Protein AF-A0A952B5I6-F1 (afdb_monomer)

Structure (mmCIF, N/CA/C/O backbone):
data_AF-A0A952B5I6-F1
#
_entry.id   AF-A0A952B5I6-F1
#
loop_
_atom_site.group_PDB
_atom_site.id
_atom_site.type_symbol
_atom_site.label_atom_id
_atom_site.label_alt_id
_atom_site.label_comp_id
_atom_site.label_asym_id
_atom_site.label_entity_id
_atom_site.label_seq_id
_atom_site.pdbx_PDB_ins_code
_atom_site.Cartn_x
_atom_site.Cartn_y
_atom_site.Cartn_z
_atom_site.occupancy
_atom_site.B_iso_or_equiv
_atom_site.auth_seq_id
_atom_site.auth_comp_id
_atom_site.auth_asym_id
_atom_site.auth_atom_id
_atom_site.pdbx_PDB_model_num
ATOM 1 N N . MET A 1 1 ? 5.512 -21.374 -27.614 1.00 39.19 1 MET A N 1
ATOM 2 C CA . MET A 1 1 ? 6.146 -20.316 -28.437 1.00 39.19 1 MET A CA 1
ATOM 3 C C . MET A 1 1 ? 6.353 -19.078 -27.567 1.00 39.19 1 MET A C 1
ATOM 5 O O . MET A 1 1 ? 5.392 -18.617 -26.970 1.00 39.19 1 MET A O 1
ATOM 9 N N . LYS A 1 2 ? 7.598 -18.622 -27.364 1.00 44.91 2 LYS A N 1
ATOM 10 C CA . LYS A 1 2 ? 7.983 -17.785 -26.204 1.00 44.91 2 LYS A CA 1
ATOM 11 C C . LYS A 1 2 ? 8.031 -16.264 -26.428 1.00 44.91 2 LYS A C 1
ATOM 13 O O . LYS A 1 2 ? 8.343 -15.566 -25.478 1.00 44.91 2 LYS A O 1
ATOM 18 N N . ASN A 1 3 ? 7.702 -15.723 -27.604 1.00 53.19 3 ASN A N 1
ATOM 19 C CA . ASN A 1 3 ? 7.709 -14.267 -27.825 1.00 53.19 3 ASN A CA 1
ATOM 20 C C . ASN A 1 3 ? 6.705 -13.855 -28.917 1.00 53.19 3 ASN A C 1
ATOM 22 O O . ASN A 1 3 ? 6.995 -14.010 -30.098 1.00 53.19 3 ASN A O 1
ATOM 26 N N . ASN A 1 4 ? 5.555 -13.278 -28.545 1.00 66.81 4 ASN A N 1
ATOM 27 C CA . ASN A 1 4 ? 4.590 -12.673 -29.484 1.00 66.81 4 ASN A CA 1
ATOM 28 C C . ASN A 1 4 ? 5.089 -11.324 -30.044 1.00 66.81 4 ASN A C 1
ATOM 30 O O . ASN A 1 4 ? 4.400 -10.306 -29.943 1.00 66.81 4 ASN A O 1
ATOM 34 N N . ARG A 1 5 ? 6.316 -11.283 -30.561 1.00 70.44 5 ARG A N 1
ATOM 35 C CA . ARG A 1 5 ? 6.927 -10.080 -31.126 1.00 70.44 5 ARG A CA 1
ATOM 36 C C . ARG A 1 5 ? 6.991 -10.221 -32.638 1.00 70.44 5 ARG A C 1
ATOM 38 O O . ARG A 1 5 ? 7.543 -11.203 -33.123 1.00 70.44 5 ARG A O 1
ATOM 45 N N . VAL A 1 6 ? 6.487 -9.226 -33.355 1.00 78.00 6 VAL A N 1
ATOM 46 C CA . VAL A 1 6 ? 6.581 -9.140 -34.817 1.00 78.00 6 VAL A CA 1
ATOM 47 C C . VAL A 1 6 ? 7.398 -7.901 -35.166 1.00 78.00 6 VAL A C 1
ATOM 49 O O . VAL A 1 6 ? 7.224 -6.849 -34.547 1.00 78.00 6 VAL A O 1
ATOM 52 N N . VAL A 1 7 ? 8.333 -8.042 -36.105 1.00 78.44 7 VAL A N 1
ATOM 53 C CA . VAL A 1 7 ? 9.185 -6.948 -36.584 1.00 78.44 7 VAL A CA 1
ATOM 54 C C . VAL A 1 7 ? 8.857 -6.703 -38.047 1.00 78.44 7 VAL A C 1
ATOM 56 O O . VAL A 1 7 ? 8.956 -7.617 -38.860 1.00 78.44 7 VAL A O 1
ATOM 59 N N . PHE A 1 8 ? 8.484 -5.471 -38.373 1.00 78.62 8 PHE A N 1
ATOM 60 C CA . PHE A 1 8 ? 8.186 -5.042 -39.731 1.00 78.62 8 PHE A CA 1
ATOM 61 C C . PHE A 1 8 ? 9.302 -4.136 -40.248 1.00 78.62 8 PHE A C 1
ATOM 63 O O . PHE A 1 8 ? 9.718 -3.198 -39.562 1.00 78.62 8 PHE A O 1
ATOM 70 N N . SER A 1 9 ? 9.767 -4.397 -41.468 1.00 78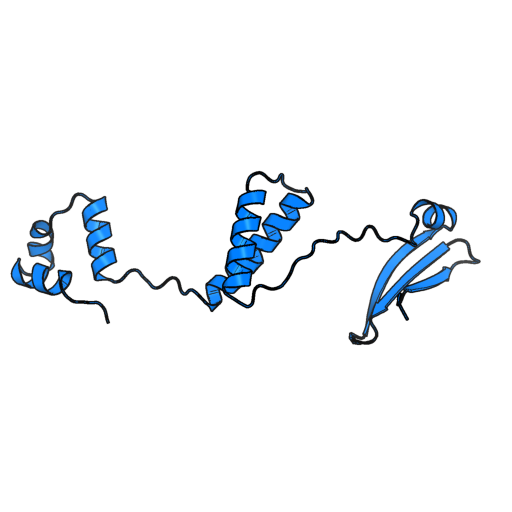.62 9 SER A N 1
ATOM 71 C CA . SER A 1 9 ? 10.603 -3.462 -42.221 1.00 78.62 9 SER A CA 1
ATOM 72 C C . SER A 1 9 ? 9.710 -2.455 -42.937 1.00 78.62 9 SER A C 1
ATOM 74 O O . SER A 1 9 ? 8.804 -2.852 -43.665 1.00 78.62 9 SER A O 1
ATOM 76 N N . ILE A 1 10 ? 9.967 -1.160 -42.753 1.00 78.56 10 ILE A N 1
ATOM 77 C CA . ILE A 1 10 ? 9.159 -0.089 -43.358 1.00 78.56 10 ILE A CA 1
ATOM 78 C C . ILE A 1 10 ? 10.055 0.914 -44.098 1.00 78.56 10 ILE A C 1
ATOM 80 O O . ILE A 1 10 ? 11.230 1.068 -43.756 1.00 78.56 10 ILE A O 1
ATOM 84 N N . LYS A 1 11 ? 9.496 1.559 -45.136 1.00 71.00 11 LYS A N 1
ATOM 85 C CA . LYS A 1 11 ? 10.179 2.498 -46.051 1.00 71.00 11 LYS A CA 1
ATOM 86 C C . LYS A 1 11 ? 11.470 1.907 -46.638 1.00 71.00 11 LYS A C 1
ATOM 88 O O . LYS A 1 11 ? 12.564 2.255 -46.214 1.00 71.00 11 LYS A O 1
ATOM 93 N N . SER A 1 12 ? 11.336 0.972 -47.585 1.00 74.62 12 SER A N 1
ATOM 94 C CA . SER A 1 12 ? 12.469 0.313 -48.265 1.00 74.62 12 SER A CA 1
ATOM 95 C C . SER A 1 12 ? 13.559 -0.185 -47.304 1.00 74.62 12 SER A C 1
ATOM 97 O O . SER A 1 12 ? 14.752 0.008 -47.527 1.00 74.62 12 SER A O 1
ATOM 99 N N . ASN A 1 13 ? 13.137 -0.814 -46.202 1.00 71.69 13 ASN A N 1
ATOM 100 C CA . ASN A 1 13 ? 14.014 -1.380 -45.177 1.00 71.69 13 ASN A CA 1
ATOM 101 C C . ASN A 1 13 ? 14.790 -0.363 -44.313 1.00 71.69 13 ASN A C 1
ATOM 103 O O . ASN A 1 13 ? 15.537 -0.796 -43.435 1.00 71.69 13 ASN A O 1
ATOM 107 N N . SER A 1 14 ? 14.590 0.947 -44.492 1.00 67.06 14 SER A N 1
ATOM 108 C CA . SER A 1 14 ? 15.298 1.988 -43.733 1.00 67.06 14 SER A CA 1
ATOM 109 C C . SER A 1 14 ? 14.882 2.058 -42.259 1.00 67.06 14 SER A C 1
ATOM 111 O O . SER A 1 14 ? 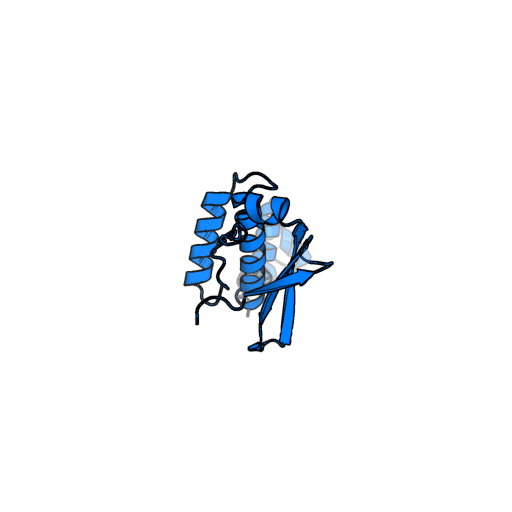15.670 2.507 -41.431 1.00 67.06 14 SER A O 1
ATOM 113 N N . TYR A 1 15 ? 13.680 1.582 -41.915 1.00 73.12 15 TYR A N 1
ATOM 114 C CA . TYR A 1 15 ? 13.140 1.614 -40.554 1.00 73.12 15 TYR A CA 1
ATOM 115 C C . TYR A 1 15 ? 12.614 0.242 -40.109 1.00 73.12 15 TYR A C 1
ATOM 117 O O . TYR A 1 15 ? 12.348 -0.659 -40.915 1.00 73.12 15 TYR A O 1
ATOM 125 N N . ARG A 1 16 ? 12.468 0.079 -38.795 1.00 79.44 16 ARG A N 1
ATOM 126 C CA . ARG A 1 16 ? 11.904 -1.080 -38.108 1.00 79.44 16 ARG A CA 1
ATOM 127 C C . ARG A 1 16 ? 10.756 -0.630 -37.219 1.00 79.44 16 ARG A C 1
ATOM 129 O O . ARG A 1 16 ? 10.924 0.270 -36.402 1.00 79.44 16 ARG A O 1
ATOM 136 N N . LEU A 1 17 ? 9.621 -1.305 -37.350 1.00 80.94 17 LEU A N 1
ATOM 137 C CA . LEU A 1 17 ? 8.507 -1.238 -36.413 1.00 80.94 17 LEU A CA 1
ATOM 138 C C . LEU A 1 17 ? 8.469 -2.553 -35.634 1.00 80.94 17 LEU A C 1
ATOM 140 O O . LEU A 1 17 ? 8.321 -3.625 -36.219 1.00 80.94 17 LEU A O 1
ATOM 144 N N . VAL A 1 18 ? 8.600 -2.478 -34.313 1.00 80.62 18 VAL A N 1
ATOM 145 C CA . VAL A 1 18 ? 8.526 -3.649 -33.434 1.00 80.62 18 VAL A CA 1
ATOM 146 C C . VAL A 1 18 ? 7.219 -3.593 -32.674 1.00 80.62 18 VAL A C 1
ATOM 148 O O . VAL A 1 18 ? 6.989 -2.662 -31.902 1.00 80.62 18 VAL A O 1
ATOM 151 N N . VAL A 1 19 ? 6.388 -4.616 -32.835 1.00 81.75 19 VAL A N 1
ATOM 152 C CA . VAL A 1 19 ? 5.123 -4.729 -32.109 1.00 81.75 19 VAL A CA 1
ATOM 153 C C . VAL A 1 19 ? 5.095 -5.980 -31.249 1.00 81.75 19 VAL A C 1
ATOM 155 O O . VAL A 1 19 ? 5.674 -7.012 -31.595 1.00 81.75 19 VAL A O 1
ATOM 158 N N . ALA A 1 20 ? 4.406 -5.897 -30.114 1.00 79.75 20 ALA A N 1
ATOM 159 C CA . ALA A 1 20 ? 3.990 -7.071 -29.361 1.00 79.75 20 ALA A CA 1
ATOM 160 C C . ALA A 1 20 ? 2.480 -7.245 -29.465 1.00 79.75 20 ALA A C 1
ATOM 162 O O . ALA A 1 20 ? 1.726 -6.352 -29.084 1.00 79.75 20 ALA A O 1
ATOM 163 N N . ILE A 1 21 ? 2.057 -8.416 -29.935 1.00 81.50 21 ILE A N 1
ATOM 164 C CA . ILE A 1 21 ? 0.646 -8.725 -30.163 1.00 81.50 21 ILE A CA 1
ATOM 165 C C . ILE A 1 21 ? 0.151 -9.630 -29.037 1.00 81.50 21 ILE A C 1
ATOM 167 O O . ILE A 1 21 ? 0.655 -10.735 -28.812 1.00 81.50 21 ILE A O 1
ATOM 171 N N . LYS A 1 22 ? -0.844 -9.167 -28.287 1.00 77.94 22 LYS A N 1
ATOM 172 C CA . LYS A 1 22 ? -1.478 -9.941 -27.218 1.00 77.94 22 LYS A CA 1
ATOM 173 C C . LYS A 1 22 ? -2.822 -10.458 -27.717 1.00 77.94 22 LYS A C 1
ATOM 175 O O . LYS A 1 22 ? -3.858 -9.909 -27.370 1.00 77.94 22 LYS A O 1
ATOM 180 N N . TYR A 1 23 ? -2.787 -11.547 -28.495 1.00 76.25 23 TYR A N 1
ATOM 181 C CA . TYR A 1 23 ? -3.969 -12.149 -29.134 1.00 76.25 23 TYR A CA 1
ATOM 182 C C . TYR A 1 23 ? -5.144 -12.384 -28.173 1.00 76.25 23 TYR A C 1
ATOM 184 O O . TYR A 1 23 ? -6.270 -12.053 -28.517 1.00 76.25 23 TYR A O 1
ATOM 192 N N . LYS A 1 24 ? -4.881 -12.856 -26.942 1.00 69.50 24 LYS A N 1
ATOM 193 C CA . LYS A 1 24 ? -5.915 -13.086 -25.912 1.00 69.50 24 LYS A CA 1
ATOM 194 C C . LYS A 1 24 ? -6.733 -11.832 -25.570 1.00 69.50 24 LYS A C 1
ATOM 196 O O . LYS A 1 24 ? -7.896 -11.952 -25.217 1.00 69.50 24 LYS A O 1
ATOM 201 N N . PHE A 1 25 ? -6.119 -10.656 -25.653 1.00 72.62 25 PHE A N 1
ATOM 202 C CA . PHE A 1 25 ? -6.741 -9.382 -25.294 1.00 72.62 25 PHE A CA 1
ATOM 203 C C . PHE A 1 25 ? -6.998 -8.493 -26.516 1.00 72.62 25 PHE A C 1
ATOM 205 O O . PHE A 1 25 ? -7.440 -7.369 -26.344 1.00 72.62 25 PHE A O 1
ATOM 212 N N . GLN A 1 26 ? -6.691 -8.969 -27.731 1.00 75.81 26 GLN A N 1
ATOM 213 C CA . GLN A 1 26 ? -6.791 -8.210 -28.986 1.00 75.81 26 GLN A CA 1
ATOM 214 C C . GLN A 1 26 ? -6.071 -6.842 -28.967 1.00 75.81 26 GLN A C 1
ATOM 216 O O . GLN A 1 26 ? -6.461 -5.914 -29.666 1.00 75.81 26 GLN A O 1
ATOM 221 N N . ILE A 1 27 ? -4.980 -6.717 -28.200 1.00 75.38 27 ILE A N 1
ATOM 222 C CA . ILE A 1 27 ? -4.196 -5.475 -28.082 1.00 75.38 27 ILE A CA 1
ATOM 223 C C . ILE A 1 27 ? -2.860 -5.600 -28.827 1.00 75.38 27 ILE A C 1
ATOM 225 O O . ILE A 1 27 ? -2.166 -6.622 -28.730 1.00 75.38 27 ILE A O 1
ATOM 229 N N . VAL A 1 28 ? -2.469 -4.523 -29.517 1.00 81.38 28 VAL A N 1
ATOM 230 C CA . VAL A 1 28 ? -1.159 -4.355 -30.162 1.00 81.38 28 VAL A CA 1
ATOM 231 C C . VAL A 1 28 ? -0.382 -3.245 -29.456 1.00 81.38 28 VAL A C 1
ATOM 233 O O . VAL A 1 28 ? -0.822 -2.102 -29.415 1.00 81.38 28 VAL A O 1
ATOM 236 N N . PHE A 1 29 ? 0.798 -3.569 -28.927 1.00 73.00 29 PHE A N 1
ATOM 237 C CA . PHE A 1 29 ? 1.713 -2.587 -28.341 1.00 73.00 29 PHE A CA 1
ATOM 238 C C . PHE A 1 29 ? 2.823 -2.245 -29.331 1.00 73.00 29 PHE A C 1
ATOM 240 O O . PHE A 1 29 ? 3.600 -3.132 -29.703 1.00 73.00 29 PHE A O 1
ATOM 247 N N . ILE A 1 30 ? 2.946 -0.972 -29.707 1.00 81.94 30 ILE A N 1
ATOM 248 C CA . ILE A 1 30 ? 4.110 -0.464 -30.442 1.00 81.94 30 ILE A CA 1
ATOM 249 C C . ILE A 1 30 ? 5.264 -0.346 -29.447 1.00 81.94 30 ILE A C 1
ATOM 251 O O . ILE A 1 30 ? 5.197 0.425 -28.496 1.00 81.94 30 ILE A O 1
ATOM 255 N N . ARG A 1 31 ? 6.312 -1.153 -29.634 1.00 79.25 31 ARG A N 1
ATOM 256 C CA . ARG A 1 31 ? 7.475 -1.174 -28.734 1.00 79.25 31 ARG A CA 1
ATOM 257 C C . ARG A 1 31 ? 8.635 -0.328 -29.236 1.00 79.25 31 ARG A C 1
ATOM 259 O O . ARG A 1 31 ? 9.474 0.053 -28.432 1.00 79.25 31 ARG A O 1
ATOM 266 N N . PHE A 1 32 ? 8.722 -0.106 -30.546 1.00 77.62 32 PHE A N 1
ATOM 267 C CA . PHE A 1 32 ? 9.803 0.659 -31.161 1.00 77.62 32 PHE A CA 1
ATOM 268 C C . PHE A 1 32 ? 9.444 1.071 -32.591 1.00 77.62 32 PHE A C 1
ATOM 270 O O . PHE A 1 32 ? 8.884 0.259 -33.334 1.00 77.62 32 PHE A O 1
ATOM 277 N N . ILE A 1 33 ? 9.831 2.290 -32.974 1.00 81.62 33 ILE A N 1
ATOM 278 C CA . ILE A 1 33 ? 9.882 2.778 -34.357 1.00 81.62 33 ILE A CA 1
ATOM 279 C C . ILE A 1 33 ? 11.203 3.529 -34.522 1.00 81.62 33 ILE A C 1
ATOM 281 O O . ILE A 1 33 ? 11.461 4.472 -33.782 1.00 81.62 33 ILE A O 1
ATOM 285 N N . GLY A 1 34 ? 12.029 3.124 -35.481 1.00 78.38 34 GLY A N 1
ATOM 286 C CA . GLY A 1 34 ? 13.317 3.775 -35.726 1.00 78.38 34 GLY A CA 1
ATOM 287 C C . GLY A 1 34 ? 14.113 3.092 -36.827 1.00 78.38 34 GLY A C 1
ATOM 288 O O . GLY A 1 34 ? 13.670 2.098 -37.401 1.00 78.38 34 GLY A O 1
ATOM 289 N N . THR A 1 35 ? 15.269 3.640 -37.166 1.00 82.19 35 THR A N 1
ATOM 290 C CA . THR A 1 35 ? 16.161 3.118 -38.205 1.00 82.19 35 THR A CA 1
ATOM 291 C C . THR A 1 35 ? 16.785 1.779 -37.812 1.00 82.19 35 THR A C 1
ATOM 293 O O . THR A 1 35 ? 16.801 1.390 -36.643 1.00 82.19 35 THR A O 1
ATOM 296 N N . TYR A 1 36 ? 17.345 1.065 -38.792 1.00 69.00 36 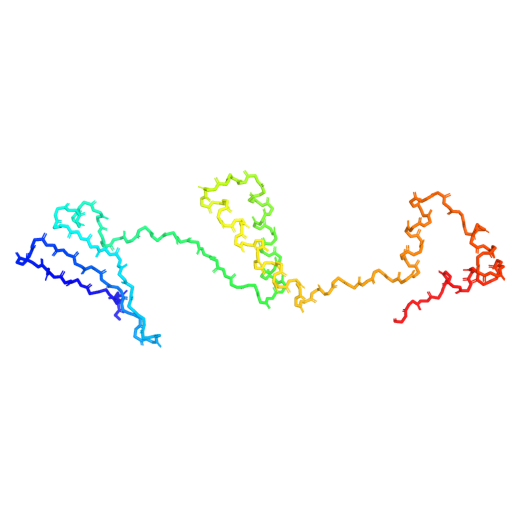TYR A N 1
ATOM 297 C CA . TYR A 1 36 ? 18.096 -0.170 -38.533 1.00 69.00 36 TYR A CA 1
ATOM 298 C C . TYR A 1 36 ? 19.244 0.045 -37.530 1.00 69.00 36 TYR A C 1
ATOM 300 O O . TYR A 1 36 ? 19.381 -0.720 -36.579 1.00 69.00 36 TYR A O 1
ATOM 308 N N . ASN A 1 37 ? 20.007 1.132 -37.687 1.00 70.81 37 ASN A N 1
ATOM 309 C CA . ASN A 1 37 ? 21.140 1.453 -36.813 1.00 70.81 37 ASN A CA 1
ATOM 310 C C . ASN A 1 37 ? 20.709 1.820 -35.384 1.00 70.81 37 ASN A C 1
ATOM 312 O O . ASN A 1 37 ? 21.488 1.656 -34.447 1.00 70.81 37 ASN A O 1
ATOM 316 N N . GLU A 1 38 ? 19.503 2.360 -35.201 1.00 69.56 38 GLU A N 1
ATOM 317 C CA . GLU A 1 38 ? 18.926 2.619 -33.876 1.00 69.56 38 GLU A CA 1
ATOM 318 C C . GLU A 1 38 ? 18.402 1.325 -33.249 1.00 69.56 38 GLU A C 1
ATOM 320 O O . GLU A 1 38 ? 18.659 1.074 -32.076 1.00 69.56 38 GLU A O 1
ATOM 325 N N . TYR A 1 39 ? 17.743 0.470 -34.040 1.00 65.56 39 TYR A N 1
ATOM 326 C CA . TYR A 1 39 ? 17.263 -0.846 -33.611 1.00 65.56 39 TYR A CA 1
ATOM 327 C C . TYR A 1 39 ? 18.401 -1.757 -33.119 1.00 65.56 39 TYR A C 1
ATOM 329 O O . TYR A 1 39 ? 18.255 -2.430 -32.096 1.00 65.56 39 TYR A O 1
ATOM 337 N N . ASP A 1 40 ? 19.530 -1.764 -33.830 1.00 67.19 40 ASP A N 1
ATOM 338 C CA . ASP A 1 40 ? 20.701 -2.580 -33.492 1.00 67.19 40 ASP A CA 1
ATOM 339 C C . ASP A 1 40 ? 21.369 -2.100 -32.187 1.00 67.19 40 ASP A C 1
ATOM 341 O O . ASP A 1 40 ? 21.715 -2.898 -31.315 1.00 67.19 40 ASP A O 1
ATOM 345 N N . ARG A 1 41 ? 21.419 -0.775 -31.975 1.00 64.88 41 ARG A N 1
ATOM 346 C CA . ARG A 1 41 ? 21.965 -0.147 -30.758 1.00 64.88 41 ARG A CA 1
ATOM 347 C C . ARG A 1 41 ? 21.149 -0.413 -29.497 1.00 64.88 41 ARG A C 1
ATOM 349 O O . ARG A 1 41 ? 21.726 -0.549 -28.421 1.00 64.88 41 ARG A O 1
ATOM 356 N N . ILE A 1 42 ? 19.822 -0.498 -29.596 1.00 62.22 42 ILE A N 1
ATOM 357 C CA . ILE A 1 42 ? 18.964 -0.694 -28.415 1.00 62.22 42 ILE A CA 1
ATOM 358 C C . ILE A 1 42 ? 18.910 -2.149 -27.929 1.00 62.22 42 ILE A C 1
ATOM 360 O O . ILE A 1 42 ? 18.195 -2.430 -26.969 1.00 62.22 42 ILE A O 1
ATOM 364 N N . ASN A 1 43 ? 19.623 -3.081 -28.584 1.00 55.62 43 ASN A N 1
ATOM 365 C CA . ASN A 1 43 ? 19.517 -4.522 -28.352 1.00 55.62 43 ASN A CA 1
ATOM 366 C C . ASN A 1 43 ? 18.049 -4.926 -28.117 1.00 55.62 43 ASN A C 1
ATOM 368 O O . ASN A 1 43 ? 17.702 -5.534 -27.104 1.00 55.62 43 ASN A O 1
ATOM 372 N N . ALA A 1 44 ? 17.161 -4.545 -29.048 1.00 53.12 44 ALA A N 1
ATOM 373 C CA . ALA A 1 44 ? 15.700 -4.664 -28.933 1.00 53.12 44 ALA A CA 1
ATOM 374 C C . ALA A 1 44 ? 15.198 -6.094 -28.637 1.00 53.12 44 ALA A C 1
ATOM 376 O O . ALA A 1 44 ? 14.008 -6.314 -28.393 1.00 53.12 44 ALA A O 1
ATOM 377 N N . SER A 1 45 ? 16.092 -7.087 -28.721 1.00 51.59 45 SER A N 1
ATOM 378 C CA . SER A 1 45 ? 15.917 -8.478 -28.293 1.00 51.59 45 SER A CA 1
ATOM 379 C C . SER A 1 45 ? 15.725 -8.641 -26.778 1.00 51.59 45 SER A C 1
ATOM 381 O O . SER A 1 45 ? 15.076 -9.596 -26.350 1.00 51.59 45 SER A O 1
ATOM 383 N N . LYS A 1 46 ? 16.212 -7.689 -25.977 1.00 49.84 46 LYS A N 1
ATOM 384 C CA . LYS A 1 46 ? 16.060 -7.636 -24.525 1.00 49.84 46 LYS A CA 1
ATOM 385 C C . LYS A 1 46 ? 15.352 -6.332 -24.163 1.00 49.84 46 LYS A C 1
ATOM 387 O O . LYS A 1 46 ? 16.027 -5.329 -23.945 1.00 49.84 46 LYS A O 1
ATOM 392 N N . PRO A 1 47 ? 14.006 -6.297 -24.082 1.00 47.44 47 PRO A N 1
ATOM 393 C CA . PRO A 1 47 ? 13.374 -5.180 -23.394 1.00 47.44 47 PRO A CA 1
ATOM 394 C C . PRO A 1 47 ? 14.042 -5.067 -22.019 1.00 47.44 47 PRO A C 1
ATOM 396 O O . PRO A 1 47 ? 14.208 -6.096 -21.355 1.00 47.44 47 PRO A O 1
ATOM 399 N N . ARG A 1 48 ? 14.428 -3.855 -21.590 1.00 43.69 48 ARG A N 1
ATOM 400 C CA . ARG A 1 48 ? 14.623 -3.583 -20.161 1.00 43.69 48 ARG A CA 1
ATOM 401 C C . ARG A 1 48 ? 13.277 -3.865 -19.512 1.00 43.69 48 ARG A C 1
ATOM 403 O O . ARG A 1 48 ? 12.389 -3.024 -19.453 1.00 43.69 48 ARG A O 1
ATOM 410 N N . ARG A 1 49 ? 13.073 -5.126 -19.154 1.00 43.66 49 ARG A N 1
ATOM 411 C CA . ARG A 1 49 ? 11.972 -5.565 -18.333 1.00 43.66 49 ARG A CA 1
ATOM 412 C C . ARG A 1 49 ? 12.335 -4.967 -16.988 1.00 43.66 49 ARG A C 1
ATOM 414 O O . ARG A 1 49 ? 13.174 -5.533 -16.296 1.00 43.66 49 ARG A O 1
ATOM 421 N N . PHE A 1 50 ? 11.769 -3.806 -16.665 1.00 46.53 50 PHE A N 1
ATOM 422 C CA . PHE A 1 50 ? 11.537 -3.484 -15.267 1.00 46.53 50 PHE A CA 1
ATOM 423 C C . PHE A 1 50 ? 10.729 -4.665 -14.746 1.00 46.53 50 PHE A C 1
ATOM 425 O O . PHE A 1 50 ? 9.550 -4.838 -15.050 1.00 46.53 50 PHE A O 1
ATOM 432 N N . LYS A 1 51 ? 11.442 -5.620 -14.155 1.00 44.22 51 LYS A N 1
ATOM 433 C CA . LYS A 1 51 ? 10.861 -6.805 -13.558 1.00 44.22 51 LYS A CA 1
ATOM 434 C C . LYS A 1 51 ? 10.531 -6.388 -12.135 1.00 44.22 51 LYS A C 1
ATOM 436 O O . LYS A 1 51 ? 11.186 -6.824 -11.205 1.00 44.22 51 LYS A O 1
ATOM 441 N N . MET A 1 52 ? 9.563 -5.488 -12.009 1.00 55.69 52 MET A N 1
ATOM 442 C CA . MET A 1 52 ? 8.864 -5.305 -10.750 1.00 55.69 52 MET A CA 1
ATOM 443 C C . MET A 1 52 ? 7.991 -6.550 -10.593 1.00 55.69 52 MET A C 1
ATOM 445 O O . MET A 1 52 ? 7.080 -6.773 -11.396 1.00 55.69 52 MET A O 1
ATOM 449 N N . ASP A 1 53 ? 8.343 -7.431 -9.655 1.00 63.38 53 ASP A N 1
ATOM 450 C CA . ASP A 1 53 ? 7.584 -8.655 -9.364 1.00 63.38 53 ASP A CA 1
ATOM 451 C C . ASP A 1 53 ? 6.392 -8.304 -8.460 1.00 63.38 53 ASP A C 1
ATOM 453 O O . ASP A 1 53 ? 6.251 -8.816 -7.358 1.00 63.38 53 ASP A O 1
ATOM 457 N N . ILE A 1 54 ? 5.555 -7.369 -8.921 1.00 69.12 54 ILE A N 1
ATOM 458 C CA . ILE A 1 54 ? 4.389 -6.888 -8.177 1.00 69.12 54 ILE A CA 1
ATOM 459 C C . ILE A 1 54 ? 3.284 -7.932 -8.305 1.00 69.12 54 ILE A C 1
ATOM 461 O O . ILE A 1 54 ? 2.868 -8.297 -9.412 1.00 69.12 54 ILE A O 1
ATOM 465 N N . ARG A 1 55 ? 2.817 -8.423 -7.158 1.00 77.56 55 ARG A N 1
ATOM 466 C CA . ARG A 1 55 ? 1.747 -9.417 -7.050 1.00 77.56 55 ARG A CA 1
ATOM 467 C C . ARG A 1 55 ? 0.517 -8.770 -6.411 1.00 77.56 55 ARG A C 1
ATOM 469 O O . ARG A 1 55 ? 0.677 -7.936 -5.527 1.00 77.56 55 ARG A O 1
ATOM 476 N N . PRO A 1 56 ? -0.705 -9.118 -6.847 1.00 85.44 56 PRO A N 1
ATOM 477 C CA . PRO A 1 56 ? -1.911 -8.685 -6.149 1.00 85.44 56 PRO A CA 1
ATOM 478 C C . PRO A 1 56 ? -1.921 -9.226 -4.718 1.00 85.44 56 PRO A C 1
ATOM 480 O O . PRO A 1 56 ? -1.608 -10.399 -4.533 1.00 85.44 56 PRO A O 1
ATOM 483 N N . ILE A 1 57 ? -2.355 -8.412 -3.758 1.00 91.50 57 ILE A N 1
ATOM 484 C CA . ILE A 1 57 ? -2.588 -8.836 -2.374 1.00 91.50 57 ILE A CA 1
ATOM 485 C C . ILE A 1 57 ? -3.979 -9.467 -2.293 1.00 91.50 57 ILE A C 1
ATOM 487 O O . ILE A 1 57 ? -4.975 -8.817 -2.624 1.00 91.50 57 ILE A O 1
ATOM 491 N N . LYS A 1 58 ? -4.050 -10.752 -1.933 1.00 90.69 58 LYS A N 1
ATOM 492 C CA . LYS A 1 58 ? -5.314 -11.507 -1.864 1.00 90.69 58 LYS A CA 1
ATOM 493 C C . LYS A 1 58 ? -5.567 -12.155 -0.512 1.00 90.69 58 LYS A C 1
ATOM 495 O O . LYS A 1 58 ? -6.711 -12.506 -0.238 1.00 90.69 58 LYS A O 1
ATOM 500 N N . THR A 1 59 ? -4.518 -12.367 0.266 1.00 91.88 59 THR A N 1
ATOM 501 C CA . THR A 1 59 ? -4.564 -12.999 1.583 1.00 91.88 59 THR A CA 1
ATOM 502 C C . THR A 1 59 ? -3.872 -12.109 2.607 1.00 91.88 59 THR A C 1
ATOM 504 O O . THR A 1 59 ? -3.091 -11.226 2.248 1.00 91.88 59 THR A O 1
ATOM 507 N N . ASP A 1 60 ? -4.105 -12.387 3.887 1.00 88.62 60 ASP A N 1
ATOM 508 C CA . ASP A 1 60 ? -3.408 -11.691 4.972 1.00 88.62 60 ASP A CA 1
ATOM 509 C C . ASP A 1 60 ? -1.894 -11.944 4.927 1.00 88.62 60 ASP A C 1
ATOM 511 O O . ASP A 1 60 ? -1.103 -11.051 5.206 1.00 88.62 60 ASP A O 1
ATOM 515 N N . GLU A 1 61 ? -1.467 -13.124 4.473 1.00 92.00 61 GLU A N 1
ATOM 516 C CA . GLU A 1 61 ? -0.046 -13.426 4.284 1.00 92.00 61 GLU A CA 1
ATOM 517 C C . GLU A 1 61 ? 0.588 -12.567 3.172 1.00 92.00 61 GLU A C 1
ATOM 519 O O . GLU A 1 61 ? 1.709 -12.078 3.336 1.00 92.00 61 GLU A O 1
ATOM 524 N N . ASP A 1 62 ? -0.124 -12.341 2.058 1.00 91.44 62 ASP A N 1
ATOM 525 C CA . ASP A 1 62 ? 0.326 -11.425 1.002 1.00 91.44 62 ASP A CA 1
ATOM 526 C C . ASP A 1 62 ? 0.427 -9.986 1.536 1.00 91.44 62 ASP A C 1
ATOM 528 O O . ASP A 1 62 ? 1.354 -9.250 1.189 1.00 91.44 62 ASP A O 1
ATOM 532 N N . HIS A 1 63 ? -0.533 -9.585 2.377 1.00 92.88 63 HIS A N 1
ATOM 533 C CA . HIS A 1 63 ? -0.612 -8.249 2.970 1.00 92.88 63 HIS A CA 1
ATOM 534 C C . HIS A 1 63 ? 0.549 -8.008 3.932 1.00 92.88 63 HIS A C 1
ATOM 536 O O . HIS A 1 63 ? 1.273 -7.027 3.778 1.00 92.88 63 HIS A O 1
ATOM 542 N N . GLU A 1 64 ? 0.826 -8.950 4.832 1.00 91.62 64 GLU A N 1
ATOM 543 C CA . GLU A 1 64 ? 1.982 -8.879 5.723 1.00 91.62 64 GLU A CA 1
ATOM 544 C C . GLU A 1 64 ? 3.319 -8.847 4.968 1.00 91.62 64 GLU A C 1
ATOM 546 O O . GLU A 1 64 ? 4.240 -8.124 5.352 1.00 91.62 64 GLU A O 1
ATOM 551 N N . GLN A 1 65 ? 3.457 -9.633 3.893 1.00 92.12 65 GLN A N 1
ATOM 552 C CA . GLN A 1 65 ? 4.660 -9.597 3.056 1.00 92.12 65 GLN A CA 1
ATOM 553 C C . GLN A 1 65 ? 4.838 -8.231 2.391 1.00 92.12 65 GLN A C 1
ATOM 555 O O . GLN A 1 65 ? 5.958 -7.717 2.346 1.00 92.12 65 GLN A O 1
ATOM 560 N N . ALA A 1 66 ? 3.749 -7.630 1.908 1.00 90.69 66 ALA A N 1
ATOM 561 C CA . ALA A 1 66 ? 3.778 -6.294 1.330 1.00 90.69 66 ALA A CA 1
ATOM 562 C C . ALA A 1 66 ? 4.153 -5.229 2.372 1.00 90.69 66 ALA A C 1
ATOM 564 O O . ALA A 1 66 ? 4.992 -4.381 2.078 1.00 90.69 66 ALA A O 1
ATOM 565 N N . LEU A 1 67 ? 3.621 -5.310 3.597 1.00 92.31 67 LEU A N 1
ATOM 566 C CA . LEU A 1 67 ? 3.981 -4.404 4.694 1.00 92.31 67 LEU A CA 1
ATOM 567 C C . LEU A 1 67 ? 5.468 -4.498 5.058 1.00 92.31 67 LEU A C 1
ATOM 569 O O . LEU A 1 67 ? 6.139 -3.471 5.141 1.00 92.31 67 LEU A O 1
ATOM 573 N N . ARG A 1 68 ? 6.013 -5.716 5.187 1.00 93.25 68 ARG A N 1
ATOM 574 C CA . ARG A 1 68 ? 7.457 -5.920 5.418 1.00 93.25 68 ARG A CA 1
ATOM 575 C C . ARG A 1 68 ? 8.300 -5.309 4.300 1.00 93.25 68 ARG A C 1
ATOM 577 O O . ARG A 1 68 ? 9.317 -4.675 4.561 1.00 93.25 68 ARG A O 1
ATOM 584 N N . ARG A 1 69 ? 7.864 -5.455 3.046 1.00 92.75 69 ARG A N 1
ATOM 585 C CA . ARG A 1 69 ? 8.572 -4.872 1.903 1.00 92.75 69 ARG A CA 1
ATOM 586 C C . ARG A 1 69 ? 8.504 -3.342 1.894 1.00 92.75 69 ARG A C 1
ATOM 588 O O . ARG A 1 69 ? 9.500 -2.700 1.580 1.00 92.75 69 ARG A O 1
ATOM 595 N N . ILE A 1 70 ? 7.365 -2.756 2.254 1.00 92.19 70 ILE A N 1
ATOM 596 C CA . ILE A 1 70 ? 7.212 -1.301 2.410 1.00 92.19 70 ILE A CA 1
ATOM 597 C C . ILE A 1 70 ? 8.170 -0.771 3.483 1.00 92.19 70 ILE A C 1
ATOM 599 O O . ILE A 1 70 ? 8.828 0.243 3.258 1.00 92.19 70 ILE A O 1
ATOM 603 N N . GLU A 1 71 ? 8.298 -1.470 4.612 1.00 90.06 71 GLU A N 1
ATOM 604 C CA . GLU A 1 71 ? 9.220 -1.099 5.690 1.00 90.06 71 GLU A CA 1
ATOM 605 C C . GLU A 1 71 ? 10.682 -1.064 5.211 1.00 90.06 71 GLU A C 1
ATOM 607 O O . GLU A 1 71 ? 11.395 -0.089 5.454 1.00 90.06 71 GLU A O 1
ATOM 612 N N . GLU A 1 72 ? 11.115 -2.068 4.440 1.00 93.00 72 GLU A N 1
ATOM 613 C CA . GLU A 1 72 ? 12.447 -2.085 3.814 1.00 93.00 72 GLU A CA 1
ATOM 614 C C . GLU A 1 72 ? 12.670 -0.908 2.848 1.00 93.00 72 GLU A C 1
ATOM 616 O O . GLU A 1 72 ? 13.794 -0.422 2.691 1.00 93.00 72 GLU A O 1
ATOM 621 N N . LEU A 1 73 ? 11.604 -0.457 2.185 1.00 90.12 73 LEU A N 1
ATOM 622 C CA . LEU A 1 73 ? 11.632 0.580 1.157 1.00 90.12 73 LEU A CA 1
ATOM 623 C C . LEU A 1 73 ? 11.398 1.994 1.704 1.00 90.12 73 LEU A C 1
ATOM 625 O O . LEU A 1 73 ? 11.441 2.940 0.924 1.00 90.12 73 LEU 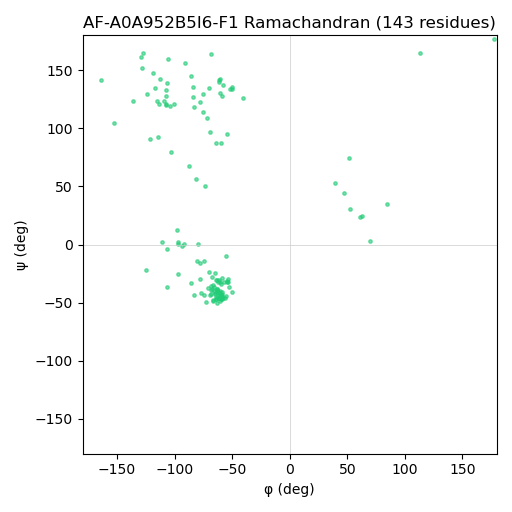A O 1
ATOM 629 N N . TRP A 1 74 ? 11.205 2.181 3.013 1.00 88.00 74 TRP A N 1
ATOM 630 C CA . TRP A 1 74 ? 10.793 3.465 3.606 1.00 88.00 74 TRP A CA 1
ATOM 631 C C . TRP A 1 74 ? 11.679 4.665 3.223 1.00 88.00 74 TRP A C 1
ATOM 633 O O . TRP A 1 74 ? 11.203 5.789 3.087 1.00 88.00 74 TRP A O 1
ATOM 643 N N . ASN A 1 75 ? 12.978 4.425 3.015 1.00 90.31 75 ASN A N 1
ATOM 644 C CA . ASN A 1 75 ? 13.958 5.449 2.633 1.00 90.31 75 ASN A CA 1
ATOM 645 C C . ASN A 1 75 ? 14.254 5.488 1.120 1.00 90.31 75 ASN A C 1
ATOM 647 O O . ASN A 1 75 ? 15.245 6.097 0.697 1.00 90.31 75 ASN A O 1
ATOM 651 N N . ALA A 1 76 ? 13.448 4.811 0.300 1.00 92.25 76 ALA A N 1
ATOM 652 C CA . ALA A 1 76 ? 13.594 4.824 -1.147 1.00 92.25 76 ALA A CA 1
ATOM 653 C C . ALA A 1 76 ? 13.412 6.245 -1.695 1.00 92.25 76 ALA A C 1
ATOM 655 O O . ALA A 1 76 ? 12.594 7.035 -1.223 1.00 92.25 76 ALA A O 1
ATOM 656 N N . LYS A 1 77 ? 14.213 6.592 -2.705 1.00 88.50 77 LYS A N 1
ATOM 657 C CA . LYS A 1 77 ? 14.157 7.916 -3.325 1.00 88.50 77 LYS A CA 1
ATOM 658 C C . LYS A 1 77 ? 13.090 7.931 -4.413 1.00 88.50 77 LYS A C 1
ATOM 660 O O . LYS A 1 77 ? 12.912 6.962 -5.142 1.00 88.50 77 LYS A O 1
ATOM 665 N N . VAL A 1 78 ? 12.427 9.072 -4.563 1.00 79.69 78 VAL A N 1
ATOM 666 C CA . VAL A 1 78 ? 11.443 9.288 -5.631 1.00 79.69 78 VAL A CA 1
ATOM 667 C C . VAL A 1 78 ? 12.116 9.142 -7.001 1.00 79.69 78 VAL A C 1
ATOM 669 O O . VAL A 1 78 ? 13.255 9.583 -7.186 1.00 79.69 78 VAL A O 1
ATOM 672 N N . ASN A 1 79 ? 11.402 8.555 -7.964 1.00 78.94 79 ASN A N 1
ATOM 673 C CA . ASN A 1 79 ? 11.888 8.236 -9.312 1.00 78.94 79 ASN A CA 1
ATOM 674 C C . ASN A 1 79 ? 13.056 7.228 -9.350 1.00 78.94 79 ASN A C 1
ATOM 676 O O . ASN A 1 79 ? 13.844 7.231 -10.303 1.00 78.94 79 ASN A O 1
ATOM 680 N N . THR A 1 80 ? 13.210 6.381 -8.327 1.00 83.19 80 THR A N 1
ATOM 681 C CA . THR A 1 80 ? 14.056 5.179 -8.408 1.00 83.19 80 THR A CA 1
ATOM 682 C C . THR A 1 80 ? 13.184 3.930 -8.507 1.00 83.19 80 THR A C 1
ATOM 684 O O . THR A 1 80 ? 12.025 3.975 -8.103 1.00 83.19 80 THR A O 1
ATOM 687 N N . PRO A 1 81 ? 13.715 2.797 -9.003 1.00 80.88 81 PRO A N 1
ATOM 688 C CA . PRO A 1 81 ? 12.946 1.554 -9.083 1.00 80.88 81 PRO A CA 1
ATOM 689 C C . PRO A 1 81 ? 12.309 1.145 -7.747 1.00 80.88 81 PRO A C 1
ATOM 691 O O . PRO A 1 81 ? 11.198 0.631 -7.729 1.00 80.88 81 PRO A O 1
ATOM 694 N N . GLU A 1 82 ? 13.011 1.392 -6.643 1.00 83.19 82 GLU A N 1
ATOM 695 C CA . GLU A 1 82 ? 12.565 1.141 -5.272 1.00 83.19 82 GLU A CA 1
ATOM 696 C C . GLU A 1 82 ? 11.466 2.120 -4.834 1.00 83.19 82 GLU A C 1
ATOM 698 O O . GLU A 1 82 ? 10.533 1.720 -4.145 1.00 83.19 82 GLU A O 1
ATOM 703 N N . GLY A 1 83 ? 11.555 3.391 -5.242 1.00 85.31 83 GLY A N 1
ATOM 704 C CA . GLY A 1 83 ? 10.517 4.391 -4.985 1.00 85.31 83 GLY A CA 1
ATOM 705 C C . GLY A 1 83 ? 9.234 4.098 -5.761 1.00 85.31 83 GLY A C 1
ATOM 706 O O . GLY A 1 83 ? 8.149 4.139 -5.187 1.00 85.31 83 GLY A O 1
ATOM 707 N N . ASP A 1 84 ? 9.363 3.716 -7.033 1.00 84.31 84 ASP A N 1
ATOM 708 C CA . ASP A 1 84 ? 8.238 3.278 -7.862 1.00 84.31 84 ASP A CA 1
ATOM 709 C C . ASP A 1 84 ? 7.595 1.997 -7.282 1.00 84.31 84 ASP A C 1
ATOM 711 O O . ASP A 1 84 ? 6.374 1.839 -7.295 1.00 84.31 84 ASP A O 1
ATOM 715 N N . GLU A 1 85 ? 8.403 1.071 -6.744 1.00 85.56 85 GLU A N 1
ATOM 716 C CA . GLU A 1 85 ? 7.912 -0.131 -6.054 1.00 85.56 85 GLU A CA 1
ATOM 717 C C . GLU A 1 85 ? 7.135 0.233 -4.781 1.00 85.56 85 GLU A C 1
ATOM 719 O O . GLU A 1 85 ? 6.031 -0.276 -4.580 1.00 85.56 85 GLU A O 1
ATOM 724 N N . LEU A 1 86 ? 7.675 1.135 -3.954 1.00 89.56 86 LEU A N 1
ATOM 725 C CA . LEU A 1 86 ? 7.026 1.629 -2.739 1.00 89.56 86 LEU A CA 1
ATOM 726 C C . LEU A 1 86 ? 5.667 2.274 -3.042 1.00 89.56 86 LEU A C 1
ATOM 728 O O . LEU A 1 86 ? 4.681 1.976 -2.364 1.00 89.56 86 LEU A O 1
ATOM 732 N N . GLU A 1 87 ? 5.598 3.125 -4.068 1.00 88.38 87 GLU A N 1
ATOM 733 C CA . GLU A 1 87 ? 4.361 3.797 -4.484 1.00 88.38 87 GLU A CA 1
ATOM 734 C C . GLU A 1 87 ? 3.275 2.780 -4.865 1.00 88.38 87 GLU A C 1
ATOM 736 O O . GLU A 1 87 ? 2.135 2.847 -4.386 1.00 88.38 87 GLU A O 1
ATOM 741 N N . VAL A 1 88 ? 3.630 1.778 -5.676 1.00 89.38 88 VAL A N 1
ATOM 742 C CA . VAL A 1 88 ? 2.667 0.755 -6.094 1.00 89.38 88 VAL A CA 1
ATOM 743 C C . VAL A 1 88 ? 2.264 -0.156 -4.933 1.00 89.38 88 VAL A C 1
ATOM 745 O O . VAL A 1 88 ? 1.074 -0.441 -4.796 1.00 89.38 88 VAL A O 1
ATOM 748 N N . LEU A 1 89 ? 3.210 -0.602 -4.094 1.00 89.31 89 LEU A N 1
ATOM 749 C CA . LEU A 1 89 ? 2.920 -1.454 -2.933 1.00 89.31 89 LEU A CA 1
ATOM 750 C C . LEU A 1 89 ? 1.961 -0.769 -1.957 1.00 89.31 89 LEU A C 1
ATOM 752 O O . LEU A 1 89 ? 0.984 -1.385 -1.539 1.00 89.31 89 LEU A O 1
ATOM 756 N N . THR A 1 90 ? 2.189 0.511 -1.662 1.00 90.88 90 THR A N 1
ATOM 757 C CA . THR A 1 90 ? 1.308 1.300 -0.788 1.00 90.88 90 THR A CA 1
ATOM 758 C C . THR A 1 90 ? -0.112 1.353 -1.358 1.00 90.88 90 THR A C 1
ATOM 760 O O . THR A 1 90 ? -1.077 1.062 -0.656 1.00 90.88 90 THR A O 1
ATOM 763 N N . THR A 1 91 ? -0.238 1.611 -2.664 1.00 92.12 91 THR A N 1
ATOM 764 C CA . THR A 1 91 ? -1.537 1.683 -3.354 1.00 92.12 91 THR A CA 1
ATOM 765 C C . THR A 1 91 ? -2.323 0.368 -3.264 1.00 92.12 91 THR A C 1
ATOM 767 O O . THR A 1 91 ? -3.536 0.363 -3.046 1.00 92.12 91 THR A O 1
ATOM 770 N N . ILE A 1 92 ? -1.660 -0.778 -3.458 1.00 91.50 92 ILE A N 1
ATOM 771 C CA . ILE A 1 92 ? -2.343 -2.081 -3.429 1.00 91.50 92 ILE A CA 1
ATOM 772 C C . ILE A 1 92 ? -2.634 -2.568 -2.006 1.00 91.50 92 ILE A C 1
ATOM 774 O O . ILE A 1 92 ? -3.632 -3.267 -1.821 1.00 91.50 92 ILE A O 1
ATOM 778 N N . VAL A 1 93 ? -1.805 -2.198 -1.021 1.00 93.38 93 VAL A N 1
ATOM 779 C CA . VAL A 1 93 ? -2.068 -2.439 0.407 1.00 93.38 93 VAL A CA 1
ATOM 780 C C . VAL A 1 93 ? -3.319 -1.685 0.827 1.00 93.38 93 VAL A C 1
ATOM 782 O O . VAL A 1 93 ? -4.251 -2.312 1.319 1.00 93.38 93 VAL A O 1
ATOM 785 N N . GLU A 1 94 ? -3.406 -0.389 0.523 1.00 89.06 94 GLU A N 1
ATOM 786 C CA . GLU A 1 94 ? -4.584 0.426 0.833 1.00 89.06 94 GLU A CA 1
ATOM 787 C C . GLU A 1 94 ? -5.858 -0.177 0.219 1.00 89.06 94 GLU A C 1
ATOM 789 O O . GLU A 1 94 ? -6.873 -0.354 0.891 1.00 89.06 94 GLU A O 1
ATOM 794 N N . ALA A 1 95 ? -5.800 -0.588 -1.052 1.00 90.12 95 ALA A N 1
ATOM 795 C CA . ALA A 1 95 ? -6.936 -1.214 -1.724 1.00 90.12 95 ALA A CA 1
ATOM 796 C C . ALA A 1 95 ? -7.358 -2.564 -1.105 1.00 90.12 95 ALA A C 1
ATOM 798 O O . ALA A 1 95 ? -8.537 -2.931 -1.188 1.00 90.12 95 ALA A O 1
ATOM 799 N N . TYR A 1 96 ? -6.416 -3.324 -0.534 1.00 89.75 96 TYR A N 1
ATOM 800 C CA . TYR A 1 96 ? -6.707 -4.548 0.213 1.00 89.75 96 TYR A CA 1
ATOM 801 C C . TYR A 1 96 ? -7.340 -4.221 1.567 1.00 89.75 96 TYR A C 1
ATOM 803 O O . TYR A 1 96 ? -8.400 -4.767 1.882 1.00 89.75 96 TYR A O 1
ATOM 811 N N . GLU A 1 97 ? -6.740 -3.300 2.320 1.00 88.56 97 GLU A N 1
ATOM 812 C CA . GLU A 1 97 ? -7.192 -2.894 3.650 1.00 88.56 97 GLU A CA 1
ATOM 813 C C . GLU A 1 97 ? -8.593 -2.299 3.612 1.00 88.56 97 GLU A C 1
ATOM 815 O O . GLU A 1 97 ? -9.453 -2.762 4.344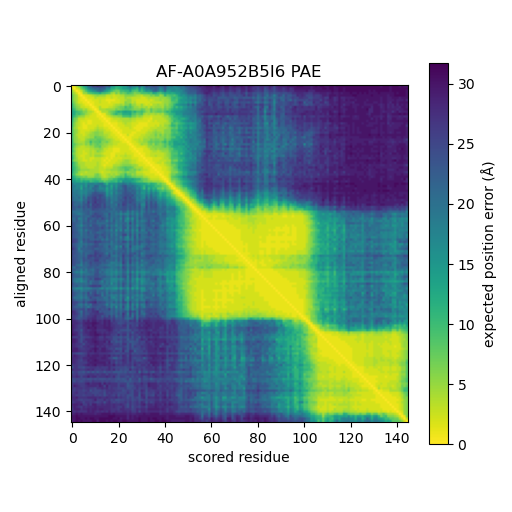 1.00 88.56 97 GLU A O 1
ATOM 820 N N . VAL A 1 98 ? -8.896 -1.394 2.679 1.00 87.06 98 VAL A N 1
ATOM 821 C CA . VAL A 1 98 ? -10.249 -0.828 2.521 1.00 87.06 98 VAL A CA 1
ATOM 822 C C . VAL A 1 98 ? -11.325 -1.912 2.356 1.00 87.06 98 VAL A C 1
ATOM 824 O O . VAL A 1 98 ? -12.469 -1.727 2.774 1.00 87.06 98 VAL A O 1
ATOM 827 N N . LYS A 1 99 ? -10.983 -3.055 1.747 1.00 85.19 99 LYS A N 1
ATOM 828 C CA . LYS A 1 99 ? -11.914 -4.176 1.552 1.00 85.19 99 LYS A CA 1
ATOM 829 C C . LYS A 1 99 ? -11.990 -5.126 2.747 1.00 85.19 99 LYS A C 1
ATOM 831 O O . LYS A 1 99 ? -13.053 -5.704 2.956 1.00 85.19 99 LYS A O 1
ATOM 836 N N . HIS A 1 100 ? -10.890 -5.324 3.473 1.00 81.38 100 HIS A N 1
ATOM 837 C CA . HIS A 1 100 ? -10.770 -6.368 4.503 1.00 81.38 100 HIS A CA 1
ATOM 838 C C . HIS A 1 100 ? -10.810 -5.812 5.928 1.00 81.38 100 HIS A C 1
ATOM 840 O O . HIS A 1 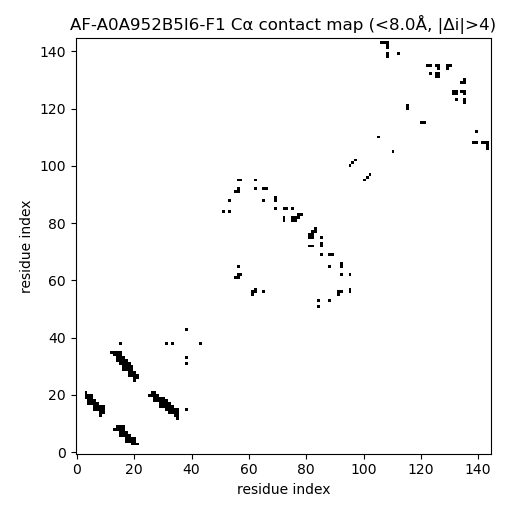100 ? -11.424 -6.408 6.809 1.00 81.38 100 HIS A O 1
ATOM 846 N N . TYR A 1 101 ? -10.220 -4.642 6.136 1.00 72.12 101 TYR A N 1
ATOM 847 C CA . TYR A 1 101 ? -10.158 -3.926 7.398 1.00 72.12 101 TYR A CA 1
ATOM 848 C C . TYR A 1 101 ? -10.939 -2.624 7.262 1.00 72.12 101 TYR A C 1
ATOM 850 O O . TYR A 1 101 ? -10.429 -1.579 6.861 1.00 72.12 101 TYR A O 1
ATOM 858 N N . GLN A 1 102 ? -12.220 -2.675 7.618 1.00 61.56 102 GLN A N 1
ATOM 859 C CA . GLN A 1 102 ? -12.959 -1.441 7.841 1.00 61.56 102 GLN A CA 1
ATOM 860 C C . GLN A 1 102 ? -12.263 -0.693 8.981 1.00 61.56 102 GLN A C 1
ATOM 862 O O . GLN A 1 102 ? -12.024 -1.279 10.039 1.00 61.56 102 GLN A O 1
ATOM 867 N N . ILE A 1 103 ? -11.969 0.598 8.796 1.00 57.06 103 ILE A N 1
ATOM 868 C CA . ILE A 1 103 ? -11.742 1.490 9.934 1.00 57.06 103 ILE A CA 1
ATOM 869 C C . ILE A 1 103 ? -13.086 1.538 10.657 1.00 57.06 103 ILE A C 1
ATOM 871 O O . ILE A 1 103 ? -13.957 2.347 10.333 1.00 57.06 103 ILE A O 1
ATOM 875 N N . LEU A 1 104 ? -13.298 0.589 11.568 1.00 56.50 104 LEU A N 1
ATOM 876 C CA . LEU A 1 104 ? -14.458 0.602 12.433 1.00 56.50 104 LEU A CA 1
ATOM 877 C C . LEU A 1 104 ? -14.374 1.925 13.195 1.00 56.50 104 LEU A C 1
ATOM 879 O O . LEU A 1 104 ? -13.306 2.229 13.744 1.00 56.50 104 LEU A O 1
ATOM 883 N N . PRO A 1 105 ? -15.439 2.747 13.200 1.00 58.97 105 PRO A N 1
ATOM 884 C CA . PRO A 1 105 ? -15.459 3.899 14.081 1.00 58.97 105 PRO A CA 1
ATOM 885 C C . PRO A 1 105 ? -15.090 3.397 15.480 1.00 58.97 105 PRO A C 1
ATOM 887 O O . PRO A 1 105 ? -15.584 2.332 15.872 1.00 58.97 105 PRO A O 1
ATOM 890 N N . PRO A 1 106 ? -14.184 4.093 16.195 1.00 64.50 106 PRO A N 1
ATOM 891 C CA . PRO A 1 106 ? -13.821 3.678 17.538 1.00 64.50 106 PRO A CA 1
ATOM 892 C C . PRO A 1 106 ? -15.116 3.464 18.308 1.00 64.50 106 PRO A C 1
ATOM 894 O O . PRO A 1 106 ? -16.040 4.275 18.170 1.00 64.50 106 PRO A O 1
ATOM 897 N N . ASP A 1 107 ? -15.191 2.356 19.054 1.00 80.50 107 ASP A N 1
ATOM 898 C CA . ASP A 1 107 ? -16.333 2.071 19.918 1.00 80.50 107 ASP A CA 1
ATOM 899 C C . ASP A 1 107 ? -16.741 3.391 20.598 1.00 80.50 107 ASP A C 1
ATOM 901 O O . ASP A 1 107 ? -15.864 4.076 21.134 1.00 80.50 107 ASP A O 1
ATOM 905 N N . PRO A 1 108 ? -18.013 3.828 20.514 1.00 82.31 108 PRO A N 1
ATOM 906 C CA . PRO A 1 108 ? -18.387 5.168 20.952 1.00 82.31 108 PRO A CA 1
ATOM 907 C C . PRO A 1 108 ? -17.955 5.471 22.390 1.00 82.31 108 PRO A C 1
ATOM 909 O O . PRO A 1 108 ? -17.658 6.620 22.718 1.00 82.31 108 PRO A O 1
ATOM 912 N N . ILE A 1 109 ? -17.876 4.448 23.244 1.00 88.62 109 ILE A N 1
ATOM 913 C CA . ILE A 1 109 ? -17.394 4.569 24.614 1.00 88.62 109 ILE A CA 1
ATOM 914 C C . ILE A 1 109 ? -15.873 4.737 24.651 1.00 88.62 109 ILE A C 1
ATOM 916 O O . ILE A 1 109 ? -15.382 5.603 25.378 1.00 88.62 109 ILE A O 1
ATOM 920 N N . GLU A 1 110 ? -15.124 3.976 23.856 1.00 84.00 110 GLU A N 1
ATOM 921 C CA . GLU A 1 110 ? -13.676 4.168 23.702 1.00 84.00 110 GLU A CA 1
ATOM 922 C C . GLU A 1 110 ? -13.328 5.535 23.098 1.00 84.00 110 GLU A C 1
ATOM 924 O O . GLU A 1 110 ? -12.417 6.206 23.581 1.00 84.00 110 GLU A O 1
ATOM 929 N N . ALA A 1 111 ? -14.112 6.031 22.138 1.00 86.69 111 ALA A N 1
ATOM 930 C CA . ALA A 1 111 ? -13.961 7.377 21.588 1.00 86.69 111 ALA A CA 1
ATOM 931 C C . ALA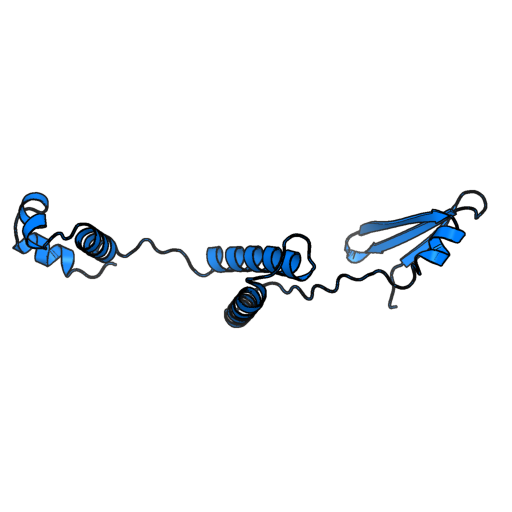 A 1 111 ? -14.157 8.466 22.660 1.00 86.69 111 ALA A C 1
ATOM 933 O O . ALA A 1 111 ? -13.389 9.431 22.729 1.00 86.69 111 ALA A O 1
ATOM 934 N N . ILE A 1 112 ? -15.159 8.299 23.534 1.00 88.00 112 ILE A N 1
ATOM 935 C CA . ILE A 1 112 ? -15.400 9.202 24.668 1.00 88.00 112 ILE A CA 1
ATOM 936 C C . ILE A 1 112 ? -14.223 9.153 25.650 1.00 88.00 112 ILE A C 1
ATOM 938 O O . ILE A 1 112 ? -13.726 10.208 26.044 1.00 88.00 112 ILE A O 1
ATOM 942 N N . LYS A 1 113 ? -13.742 7.960 26.024 1.00 87.06 113 LYS A N 1
ATOM 943 C CA . LYS A 1 113 ? -12.605 7.798 26.951 1.00 87.06 113 LYS A CA 1
ATOM 944 C C . LYS A 1 113 ? -11.326 8.420 26.399 1.00 87.06 113 LYS A C 1
ATOM 946 O O . LYS A 1 113 ? -10.674 9.183 27.110 1.00 87.06 113 LYS A O 1
ATOM 951 N N . PHE A 1 114 ? -11.018 8.166 25.130 1.00 85.25 114 PHE A N 1
ATOM 952 C CA . PHE A 1 114 ? -9.875 8.762 24.446 1.00 85.25 114 PHE A CA 1
ATOM 953 C C . PHE A 1 114 ? -9.963 10.293 24.450 1.00 85.25 114 PHE A C 1
ATOM 955 O O . PHE A 1 114 ? -9.003 10.988 24.784 1.00 85.25 114 PHE A O 1
ATOM 962 N N . ARG A 1 115 ? -11.146 10.852 24.159 1.00 88.62 115 ARG A N 1
ATOM 963 C CA . ARG A 1 115 ? -11.342 12.306 24.186 1.00 88.62 115 ARG A CA 1
ATOM 964 C C . ARG A 1 115 ? -11.211 12.893 25.590 1.00 88.62 115 ARG A C 1
ATOM 966 O O . ARG A 1 115 ? -10.683 13.995 25.727 1.00 88.62 115 ARG A O 1
ATOM 973 N N . MET A 1 116 ? -11.669 12.178 26.617 1.00 91.19 116 MET A N 1
ATOM 974 C CA . MET A 1 116 ? -11.485 12.587 28.008 1.00 91.19 116 MET A CA 1
ATOM 975 C C . MET A 1 116 ? -10.004 12.640 28.387 1.00 91.19 116 MET A C 1
ATOM 977 O O . MET A 1 116 ? -9.578 13.622 28.987 1.00 91.19 116 MET A O 1
ATOM 981 N N . GLU A 1 117 ? -9.216 11.637 27.999 1.00 92.00 117 GLU A N 1
ATOM 982 C CA . GLU A 1 117 ? -7.772 11.598 28.255 1.00 92.00 117 GLU A CA 1
ATOM 983 C C . GLU A 1 117 ? -7.045 12.779 27.599 1.00 92.00 117 GLU A C 1
ATOM 985 O O . GLU A 1 117 ? -6.321 13.509 28.275 1.00 92.00 117 GLU A O 1
ATOM 990 N N . GLN A 1 118 ? -7.319 13.041 26.316 1.00 89.75 118 GLN A N 1
ATOM 991 C CA . GLN A 1 118 ? -6.729 14.162 25.568 1.00 89.75 118 GLN A CA 1
ATOM 992 C C . GLN A 1 118 ? -7.032 15.537 26.186 1.00 89.75 118 GLN A C 1
ATOM 994 O O . GLN A 1 118 ? -6.258 16.477 26.025 1.00 89.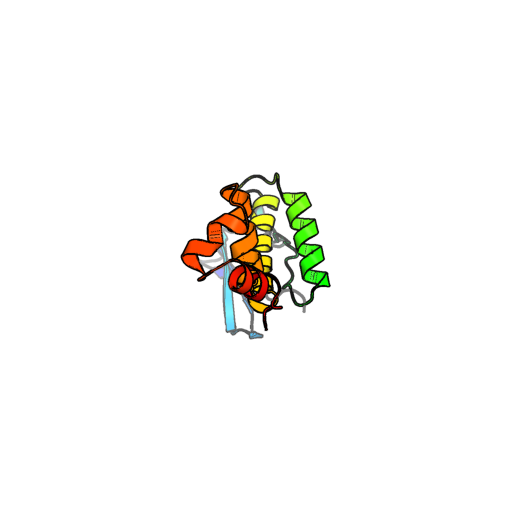75 118 GLN A O 1
ATOM 999 N N . LEU A 1 119 ? -8.168 15.670 26.874 1.00 93.62 119 LEU A N 1
ATOM 1000 C CA . LEU A 1 119 ? -8.595 16.910 27.525 1.00 93.62 119 LEU A CA 1
ATOM 1001 C C . LEU A 1 119 ? -8.256 16.952 29.025 1.00 93.62 119 LEU A C 1
ATOM 1003 O O . LEU A 1 119 ? -8.610 17.922 29.691 1.00 93.62 119 LEU A O 1
ATOM 1007 N N . GLY A 1 120 ? -7.624 15.908 29.578 1.00 92.94 120 GLY A N 1
ATOM 1008 C CA . GLY A 1 120 ? -7.399 15.779 31.023 1.00 92.94 120 GLY A CA 1
ATOM 1009 C C . GLY A 1 120 ? -8.697 15.729 31.845 1.00 92.94 120 GLY A C 1
ATOM 1010 O O . GLY A 1 120 ? -8.711 16.089 33.022 1.00 92.94 120 GLY A O 1
ATOM 1011 N N . MET A 1 121 ? -9.801 15.320 31.219 1.00 92.44 121 MET A N 1
ATOM 1012 C CA . MET A 1 121 ? -11.152 15.365 31.765 1.00 92.44 121 MET A CA 1
ATOM 1013 C C . MET A 1 121 ? -11.436 14.133 32.629 1.00 92.44 121 MET A C 1
ATOM 1015 O O . MET A 1 121 ? -11.156 12.994 32.248 1.00 92.44 121 MET A O 1
ATOM 1019 N N . LYS A 1 122 ? -12.037 14.336 33.800 1.00 91.56 122 LYS A N 1
ATOM 1020 C CA . LYS A 1 122 ? -12.405 13.255 34.721 1.00 91.56 122 LYS A CA 1
ATOM 1021 C C . LYS A 1 122 ? -13.825 12.774 34.444 1.00 91.56 122 LYS A C 1
ATOM 1023 O O . LYS A 1 122 ? -14.683 13.516 33.980 1.00 91.56 122 LYS A O 1
ATOM 1028 N N . LYS A 1 123 ? -14.130 11.530 34.835 1.00 88.75 123 LYS A N 1
ATOM 1029 C CA . LYS A 1 123 ? -15.496 10.962 34.749 1.00 88.75 123 LYS A CA 1
ATOM 1030 C C . LYS A 1 123 ? -16.539 11.832 35.458 1.00 88.75 123 LYS A C 1
ATOM 1032 O O . LYS A 1 123 ? -17.683 11.904 35.027 1.00 88.75 123 LYS A O 1
ATOM 1037 N N . THR A 1 124 ? -16.152 12.512 36.536 1.00 89.44 124 THR A N 1
ATOM 1038 C CA . THR A 1 124 ? -17.025 13.441 37.269 1.00 89.44 124 THR A CA 1
ATOM 1039 C C . THR A 1 124 ? -17.493 14.614 36.424 1.00 89.44 124 THR A C 1
ATOM 1041 O O . THR A 1 124 ? -18.606 15.093 36.629 1.00 89.44 124 THR A O 1
ATOM 1044 N N . ASP A 1 125 ? -16.681 15.031 35.461 1.00 91.88 125 ASP A N 1
ATOM 1045 C CA . ASP A 1 125 ? -16.912 16.233 34.664 1.00 91.88 125 ASP A CA 1
ATOM 1046 C C . ASP A 1 125 ? -17.971 15.977 33.581 1.00 91.88 125 ASP A C 1
ATOM 1048 O O . ASP A 1 125 ? -18.586 16.907 33.071 1.00 91.88 125 ASP A O 1
ATOM 1052 N N . LEU A 1 126 ? -18.272 14.701 33.305 1.00 90.56 126 LEU A N 1
ATOM 1053 C CA . LEU A 1 126 ? -19.382 14.285 32.450 1.00 90.56 126 LEU A CA 1
ATOM 1054 C C . LEU A 1 126 ? -20.738 14.284 33.168 1.00 90.56 126 LEU A C 1
ATOM 1056 O O . LEU A 1 126 ? -21.773 14.205 32.509 1.00 90.56 126 LEU A O 1
ATOM 1060 N N . ALA A 1 127 ? -20.773 14.357 34.503 1.00 90.94 127 ALA A N 1
ATOM 1061 C CA . ALA A 1 127 ? -22.021 14.253 35.259 1.00 90.94 127 ALA A CA 1
ATOM 1062 C C . ALA A 1 127 ? -23.043 15.364 34.932 1.00 90.94 127 ALA A C 1
ATOM 1064 O O . ALA A 1 127 ? -24.218 15.022 34.788 1.00 90.94 127 ALA A O 1
ATOM 1065 N N . PRO A 1 128 ? -22.658 16.645 34.756 1.00 92.38 128 PRO A N 1
ATOM 1066 C CA . PRO A 1 128 ? -23.593 17.694 34.337 1.00 92.38 128 PRO A CA 1
ATOM 1067 C C . PRO A 1 128 ? -24.180 17.454 32.941 1.00 92.38 128 PRO A C 1
ATOM 1069 O O . PRO A 1 128 ? -25.315 17.834 32.681 1.00 92.38 128 PRO A O 1
ATOM 1072 N N . ILE A 1 129 ? -23.420 16.800 32.059 1.00 89.56 129 ILE A N 1
ATOM 1073 C CA . ILE A 1 129 ? -23.796 16.557 30.660 1.00 89.56 129 ILE A CA 1
ATOM 1074 C C . ILE A 1 129 ? -24.706 15.327 30.552 1.00 89.56 129 ILE A C 1
ATOM 1076 O O . ILE A 1 129 ? -25.703 15.343 29.838 1.00 89.56 129 ILE A O 1
ATOM 1080 N N . LEU A 1 130 ? -24.375 14.253 31.273 1.00 86.44 130 LEU A N 1
ATOM 1081 C CA . LEU A 1 130 ? -25.057 12.958 31.166 1.00 86.44 130 LEU A CA 1
ATOM 1082 C C . LEU A 1 130 ? -26.191 12.759 32.183 1.00 86.44 130 LEU A C 1
ATOM 1084 O O . LEU A 1 130 ? -26.850 11.720 32.152 1.00 86.44 130 LEU A O 1
ATOM 1088 N N . GLY A 1 131 ? -26.446 13.734 33.063 1.00 88.12 131 GLY A N 1
ATOM 1089 C CA . GLY A 1 131 ? -27.540 13.686 34.040 1.00 88.12 131 GLY A CA 1
ATOM 1090 C C . GLY A 1 131 ? -27.193 12.938 35.333 1.00 88.12 131 GLY A C 1
ATOM 1091 O O . GLY A 1 131 ? -28.043 12.268 35.915 1.00 88.12 131 GLY A O 1
ATOM 1092 N N . GLY A 1 132 ? -25.939 13.033 35.781 1.00 90.69 132 GLY A N 1
ATOM 1093 C CA . GLY A 1 132 ? -25.471 12.532 37.075 1.00 90.69 132 GLY A CA 1
ATOM 1094 C C . GLY A 1 132 ? -24.487 11.360 36.997 1.00 90.69 132 GLY A C 1
ATOM 1095 O O . GLY A 1 132 ? -24.342 10.687 35.979 1.00 90.69 132 GLY A O 1
ATOM 1096 N N . LYS A 1 133 ? -23.801 11.092 38.119 1.00 87.06 133 LYS A N 1
ATOM 1097 C CA . LYS A 1 133 ? -22.716 10.090 38.219 1.00 87.06 133 LYS A CA 1
ATOM 1098 C C . LYS A 1 133 ? -23.157 8.664 37.859 1.00 87.06 133 LYS A C 1
ATOM 1100 O O . LYS A 1 133 ? -22.375 7.923 37.268 1.00 87.06 133 LYS A O 1
ATOM 1105 N N . ASN A 1 134 ? -24.404 8.298 38.171 1.00 86.19 134 ASN A N 1
ATOM 1106 C CA . ASN A 1 134 ? -24.948 6.973 37.854 1.00 86.19 134 ASN A CA 1
ATOM 1107 C C . ASN A 1 134 ? -25.024 6.749 36.338 1.00 86.19 134 ASN A C 1
ATOM 1109 O O . ASN A 1 134 ? -24.551 5.725 35.855 1.00 86.19 134 ASN A O 1
ATOM 1113 N N . ARG A 1 135 ? -25.516 7.745 35.586 1.00 86.50 135 ARG A N 1
ATOM 1114 C CA . ARG A 1 135 ? -25.624 7.683 34.120 1.00 86.50 135 ARG A CA 1
ATOM 1115 C C . ARG A 1 135 ? -24.257 7.686 33.440 1.00 86.50 135 ARG A C 1
ATOM 1117 O O . ARG A 1 135 ? -24.062 6.971 32.468 1.00 86.50 135 ARG A O 1
ATOM 1124 N N . VAL A 1 136 ? -23.282 8.420 33.986 1.00 90.19 136 VAL A N 1
ATOM 1125 C CA . VAL A 1 136 ? -21.886 8.354 33.514 1.00 90.19 136 VAL A CA 1
ATOM 1126 C C . VAL A 1 136 ? -21.333 6.931 33.640 1.00 90.19 136 VAL A C 1
ATOM 1128 O O . VAL A 1 136 ? -20.729 6.420 32.701 1.00 90.19 136 VAL A O 1
ATOM 1131 N N . SER A 1 137 ? -21.534 6.286 34.793 1.00 87.19 137 SER A N 1
ATOM 1132 C CA . SER A 1 137 ? -21.066 4.914 35.023 1.00 87.19 137 SER A CA 1
ATOM 1133 C C . SER A 1 137 ? -21.768 3.915 34.101 1.00 87.19 137 SER A C 1
ATOM 1135 O O . SER A 1 137 ? -21.115 3.052 33.525 1.00 87.19 137 SER A O 1
ATOM 1137 N N . GLU A 1 138 ? -23.081 4.052 33.923 1.00 87.00 138 GLU A N 1
ATOM 1138 C CA . GLU A 1 138 ? -23.875 3.208 33.028 1.00 87.00 138 GLU A CA 1
ATOM 1139 C C . GLU A 1 138 ? -23.391 3.304 31.573 1.00 87.00 138 GLU A C 1
ATOM 1141 O O . GLU A 1 138 ? -23.154 2.282 30.933 1.00 87.00 138 GLU A O 1
ATOM 1146 N N . VAL A 1 139 ? -23.171 4.524 31.073 1.00 87.38 139 VAL A N 1
ATOM 1147 C CA . VAL A 1 139 ? -22.702 4.767 29.702 1.00 87.38 139 VAL A CA 1
ATOM 1148 C C . VAL A 1 139 ? -21.277 4.246 29.503 1.00 87.38 139 VAL A C 1
ATOM 1150 O O . VAL A 1 139 ? -21.035 3.507 28.557 1.00 87.38 139 VAL A O 1
ATOM 1153 N N . LEU A 1 140 ? -20.337 4.566 30.400 1.00 88.50 140 LEU A N 1
ATOM 1154 C CA . LEU A 1 140 ? -18.919 4.216 30.218 1.00 88.50 140 LEU A CA 1
ATOM 1155 C C . LEU A 1 140 ? -18.585 2.731 30.437 1.00 88.50 140 LEU A C 1
ATOM 1157 O O . LEU A 1 140 ? -17.481 2.306 30.087 1.00 88.50 140 LEU A O 1
ATOM 1161 N N . ASN A 1 141 ? -19.495 1.963 31.043 1.00 86.75 141 ASN A N 1
ATOM 1162 C CA . ASN A 1 141 ? -19.316 0.532 31.310 1.00 86.75 141 ASN A CA 1
ATOM 1163 C C . ASN A 1 141 ? -20.162 -0.368 30.394 1.00 86.75 141 ASN A C 1
ATOM 1165 O O . ASN A 1 141 ? -20.057 -1.594 30.479 1.00 86.75 141 ASN A O 1
ATOM 1169 N N . ARG A 1 142 ? -21.001 0.206 29.527 1.00 79.56 142 ARG A N 1
ATOM 1170 C CA . ARG A 1 142 ? -21.719 -0.557 28.506 1.00 79.56 142 ARG A CA 1
ATOM 1171 C C . ARG A 1 142 ? -20.721 -1.031 27.443 1.00 79.56 142 ARG A C 1
ATOM 1173 O O . ARG A 1 142 ? -19.885 -0.251 27.001 1.00 79.56 142 ARG A O 1
ATOM 1180 N N . LYS A 1 143 ? -20.807 -2.297 27.026 1.00 57.62 143 LYS A N 1
ATOM 1181 C CA . LYS A 1 143 ? -20.090 -2.782 25.836 1.00 57.62 143 LYS A CA 1
ATOM 1182 C C . LYS A 1 143 ? -20.820 -2.259 24.597 1.00 57.62 143 LYS A C 1
ATOM 1184 O O . LYS A 1 143 ? -22.046 -2.398 24.545 1.00 57.62 143 LYS A O 1
ATOM 1189 N N . GLY A 1 144 ? -20.114 -1.635 23.655 1.00 60.53 144 GLY A N 1
ATOM 1190 C CA . GLY A 1 144 ? -20.691 -1.340 22.347 1.00 60.53 144 GLY A CA 1
ATOM 1191 C C . GLY A 1 144 ? -21.149 -2.635 21.683 1.00 60.53 144 GLY A C 1
ATOM 1192 O O . GLY A 1 144 ? -20.480 -3.664 21.800 1.00 60.53 144 GLY A O 1
ATOM 1193 N N . ASN A 1 145 ? -22.335 -2.589 21.079 1.00 47.28 145 ASN A N 1
ATOM 1194 C CA . ASN A 1 145 ? -22.827 -3.633 20.182 1.00 47.28 145 ASN A CA 1
ATOM 1195 C C . ASN A 1 145 ? -22.344 -3.343 18.766 1.00 47.28 145 ASN A C 1
ATOM 1197 O O . ASN A 1 145 ? -22.362 -2.143 18.406 1.00 47.28 145 ASN A O 1
#

Radius of gyration: 29.31 Å; Cα contacts (8 Å, |Δi|>4): 125; chains: 1; bounding box: 50×38×86 Å

Nearest PDB structures (foldseek):
  5ifg-assembly1_C  TM=7.828E-01  e=8.911E-03  Escherichia coli K-12
  5ycl-assembly1_D  TM=7.927E-01  e=1.133E-02  Shigella flexneri
  6kml-assembly1_A  TM=7.756E-01  e=1.529E-02  Escherichia coli K-12
  2kc8-assembly1_A  TM=6.433E-01  e=2.887E-01  Escherichia coli K-12

Foldseek 3Di:
DPFQWDWDQPDVNQKIWIWRADPVVRDIDGPDIGGPVVCVVVPVVDDPPLPLVDDQDDDVVSLVVLVVLLVVLVPPDPPDSSNVSNVVSVVRSVVVCVVVPDPPPPQVLVVVVVVCVVVVHDLQNCCVVQVHSVSSCVSNPDDRD

Secondary structure (DSSP, 8-state):
----EEEEEETTTTEEEEEEEEGGGTEEEEEEEEEHHHHHHTTTTS------------SHHHHHHHHHHHHHHTTPPTTSHHHHHHHHHHHHHHHHHHHH---PPP-HHHHHHHHHHHTT--GGGGHHHHTSHHHHHHHHHSPP-

Sequence (145 aa):
MKNNRVVFSIKSNSYRLVVAIKYKFQIVFIRFIGTYNEYDRINASKPRRFKMDIRPIKTDEDHEQALRRIEELWNAKVNTPEGDELEVLTTIVEAYEVKHYQILPPDPIEAIKFRMEQLGMKKTDLAPILGGKNRVSEVLNRKGN

pLDDT: mean 79.14, std 13.65, range [39.19, 93.62]

Mean predicted aligned error: 16.54 Å

Solvent-accessible surface area (backbone atoms only — not comparable to full-atom values): 8823 Å² total; per-residue (Å²): 137,96,68,62,64,49,78,44,72,40,76,95,61,53,26,38,39,34,34,39,55,40,73,96,75,76,44,76,42,84,75,44,77,44,37,53,74,54,47,63,71,61,46,69,91,54,70,87,67,80,76,73,87,80,71,86,60,84,48,72,68,47,42,52,53,49,52,57,50,41,63,76,33,70,82,44,49,85,93,36,77,54,23,55,46,39,54,52,50,53,54,50,47,51,63,40,37,66,74,73,50,69,85,66,75,63,51,70,54,57,46,49,51,54,53,27,60,78,66,74,51,55,76,74,72,42,14,84,77,56,74,30,66,66,47,38,52,54,57,70,67,51,78,80,129

=== Feature glossary ===
Feature key, reading from the visual/contextual features back to the raw sequence:

Rendered structure images. Structure images are PyMOL renders from six orthogonal camera directions. Cartoon representation draws helices as coils and strands as arrows; sticks shows the backbone as bonds; surface shows the solvent-excluded envelope. Rainbow coloring maps sequence position to hue (blue→red, N→C); chain coloring assigns a distinct color per polypeptide.

Contact-map, Ramachandran, and PAE plots. Three diagnostic plots accompany the record. The Cα contact map visualizes the tertiary structure as a 2D adjacency matrix (8 Å cutoff, sequence-local contacts suppressed). The Ramachandran plot shows the distribution of backbone (φ, ψ) torsions, with points in the α and β basins reflecting secondary structure content. The PAE plot shows AlphaFold's inter-residue confidence as a color matrix.

InterPro / GO / CATH / organism. The annotation block draws on four external resources. InterPro: which protein families and domains the sequence belongs to. GO: standardized terms for what the protein does, what process it participates in, and where in the cell it acts. CATH: which structural fold it has in the CATH hierarchy. Organism: the species of origin.

Nearest PDB structures. Structural nearest neighbors (via Foldseek easy-search vs the PDB). Reported per hit: target PDB id, E-value, and alignment TM-score. A TM-score above ~0.5 is the conventional threshold for 'same fold'.

Predicted aligned error. Predicted aligned error is AlphaFold's pairwise confidence. Unlike pLDDT (per-residue), PAE is per-residue-pair and captures whether two parts of the structure are correctly placed relative to each other. Units are ångströms of expected positional error.

Solvent-accessible surface area. SASA measures how much of the protein is reachable by solvent. It is computed by rolling a water-sized probe over the atomic surface and summing the exposed area (Å²). Per-residue SASA distinguishes core (buried, low SASA) from surface (exposed, high SASA) residues; total SASA is a whole-molecule size measure.

B-facto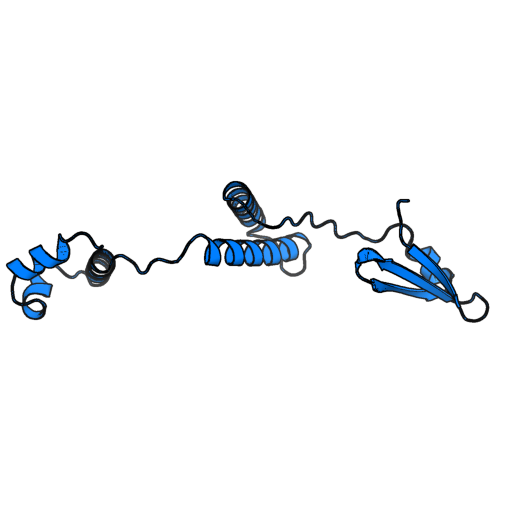r. Crystallographic B-factors measure how much each atom's electron density is smeared out, in Å². They rise in mobile loops and surface residues and fall in the buried interior. In AlphaFold models this column is repurposed to hold pLDDT instead.

pLDDT. For AlphaFold models, the B-factor field carries pLDDT — the model's own estimate of local accuracy on a 0–100 scale. Regions with pLDDT<50 should be treated as essentially unmodeled; they often correspond to intrinsically disordered segments.

Backbone torsions (φ/ψ). φ (phi) and ψ (psi) are the two rotatable backbone dihedrals per residue: φ is the C(i-1)–N–Cα–C torsion, ψ is the N–Cα–C–N(i+1) torsion, both in degrees on (−180°, 180°]. α-helical residues cluster near (−60°, −45°); β-strand residues near (−120°, +130°). A Ramachandran plot is simply a scatter of (φ, ψ) for every residue.

Radius of gyration, Cα contacts, bounding box. Radius of gyration (Rg) is the root-mean-square distance of Cα atoms from their centroid — a single number for overall size and compactness. A globular domain of N residues has Rg ≈ 2.2·N^0.38 Å; an extended or disordered chain has a much larger Rg. The Cα contact count is the number of residue pairs whose Cα atoms are within 8 Å and are more than four positions apart in sequence — a standard proxy for tertiary packing density. The bounding box is the smallest axis-aligned box enclosing all Cα atoms.

Secondary structure (3-state, P-SEA). Three-state secondary structure (P-SEA) collapses the eight DSSP classes into helix (a), strand (b), and coil (c). P-SEA assigns these from Cα geometry alone — distances and angles — without requiring backbone oxygens, so it works on any Cα trace.

Secondary structure (8-state, DSSP). Secondary structure is the local, repeating backbone conformation. DSSP classifies it into eight states by reading the hydrogen-bond network: three helix types (H, G, I), two β types (E, B), two non-regular types (T, S), and unstructured coil (-).

Foldseek 3Di. The Foldseek 3Di string encodes local tertiary geometry as a 20-letter alphabet — one character per residue — derived from the relative positions of nearby Cα atoms. Unlike the amino-acid sequence, 3Di is a direct function of the 3D structure, so two proteins with the same fold have similar 3Di strings even at low sequence identity.

mmCIF coordinates. Structure coordinates are given as an mmCIF _atom_site loop: one row per atom with element, residue name, chain id, sequence number, and x/y/z position in Å. Only the four main-chain atoms per residue are included here; side chains are omitted to keep the record compact.

Sequence. This is the polypeptide sequence — one letter per residue, N-terminus first. Length ranges from a few dozen residues for small domains to over a thousand for large multi-domain proteins.